Protein AF-A0A7X2D130-F1 (afdb_monomer)

pLDDT: mean 85.09, std 8.5, range [40.31, 93.62]

Organism: NCBI:txid1494462

Structure (mmCIF, N/CA/C/O backbone):
data_AF-A0A7X2D130-F1
#
_entry.id   AF-A0A7X2D130-F1
#
loop_
_atom_site.group_PDB
_atom_site.id
_atom_site.type_symbol
_atom_site.label_atom_id
_atom_site.label_alt_id
_atom_site.label_comp_id
_atom_site.label_asym_id
_atom_site.label_entity_id
_atom_site.label_seq_id
_atom_site.pdbx_PDB_ins_code
_atom_site.Cartn_x
_atom_site.Cartn_y
_atom_site.Cartn_z
_atom_site.occupancy
_atom_site.B_iso_or_equiv
_atom_site.auth_seq_id
_atom_site.auth_comp_id
_atom_site.auth_asym_id
_atom_site.auth_atom_id
_atom_site.pdbx_PDB_model_num
ATOM 1 N N . MET A 1 1 ? 18.704 -12.376 -16.098 1.00 80.25 1 MET A N 1
ATOM 2 C CA . MET A 1 1 ? 17.457 -11.848 -16.694 1.00 80.25 1 MET A CA 1
ATOM 3 C C . MET A 1 1 ? 17.323 -10.384 -16.306 1.00 80.25 1 MET A C 1
ATOM 5 O O . MET A 1 1 ? 17.642 -10.053 -15.165 1.00 80.25 1 MET A O 1
ATOM 9 N N . TRP A 1 2 ? 16.942 -9.524 -17.246 1.00 84.69 2 TRP A N 1
ATOM 10 C CA . TRP A 1 2 ? 16.788 -8.082 -17.048 1.00 84.69 2 TRP A CA 1
ATOM 11 C C . TRP A 1 2 ? 15.376 -7.661 -17.456 1.00 84.69 2 TRP A C 1
ATOM 13 O O . TRP A 1 2 ? 14.782 -8.297 -18.316 1.00 84.69 2 TRP A O 1
ATOM 23 N N . TYR A 1 3 ? 14.856 -6.616 -16.818 1.00 90.56 3 TYR A N 1
ATOM 24 C CA . TYR A 1 3 ? 13.513 -6.084 -17.031 1.00 90.56 3 TYR A CA 1
ATOM 25 C C . TYR A 1 3 ? 13.623 -4.582 -17.252 1.00 90.56 3 TYR A C 1
ATOM 27 O O . TYR A 1 3 ? 14.152 -3.881 -16.391 1.00 90.56 3 TYR A O 1
ATOM 35 N N . HIS A 1 4 ? 13.151 -4.077 -18.384 1.00 92.31 4 HIS A N 1
ATOM 36 C CA . HIS A 1 4 ? 13.215 -2.650 -18.678 1.00 92.31 4 HIS A CA 1
ATOM 37 C C . HIS A 1 4 ? 11.891 -1.973 -18.325 1.00 92.31 4 HIS A C 1
ATOM 39 O O . HIS A 1 4 ? 10.839 -2.321 -18.865 1.00 92.31 4 HIS A O 1
ATOM 45 N N . PHE A 1 5 ? 11.947 -1.033 -17.381 1.00 91.75 5 PHE A N 1
ATOM 46 C CA . PHE A 1 5 ? 10.790 -0.256 -16.955 1.00 91.75 5 PHE A CA 1
ATOM 47 C C . PHE A 1 5 ? 10.897 1.169 -17.473 1.00 91.75 5 PHE A C 1
ATOM 49 O O . PHE A 1 5 ? 11.844 1.876 -17.128 1.00 91.75 5 PHE A O 1
ATOM 56 N N . LYS A 1 6 ? 9.884 1.586 -18.234 1.00 93.06 6 LYS A N 1
ATOM 57 C CA . LYS A 1 6 ? 9.751 2.928 -18.783 1.00 93.06 6 LYS A CA 1
ATOM 58 C C . LYS A 1 6 ? 8.358 3.506 -18.531 1.00 93.06 6 LYS A C 1
ATOM 60 O O . LYS A 1 6 ? 7.350 2.912 -18.910 1.00 93.06 6 LYS A O 1
ATOM 65 N N . GLY A 1 7 ? 8.287 4.674 -17.901 1.00 90.31 7 GLY A N 1
ATOM 66 C CA . GLY A 1 7 ? 7.050 5.434 -17.700 1.00 90.31 7 GLY A CA 1
ATOM 67 C C . GLY A 1 7 ? 7.037 6.259 -16.415 1.00 90.31 7 GLY A C 1
ATOM 68 O O . GLY A 1 7 ? 8.034 6.348 -15.707 1.00 90.31 7 GLY A O 1
ATOM 69 N N . THR A 1 8 ? 5.887 6.850 -16.090 1.00 89.62 8 THR A N 1
ATOM 70 C CA . THR A 1 8 ? 5.768 7.829 -14.995 1.00 89.62 8 THR A CA 1
ATOM 71 C C . THR A 1 8 ? 4.964 7.295 -13.810 1.00 89.62 8 THR A C 1
ATOM 73 O O . THR A 1 8 ? 3.824 6.840 -13.957 1.00 89.62 8 THR A O 1
ATOM 76 N N . ILE A 1 9 ? 5.560 7.319 -12.617 1.00 87.50 9 ILE A N 1
ATOM 77 C CA . ILE A 1 9 ? 4.853 7.036 -11.365 1.00 87.50 9 ILE A CA 1
ATOM 78 C C . ILE A 1 9 ? 4.107 8.297 -10.937 1.00 87.50 9 ILE A C 1
ATOM 80 O O . ILE A 1 9 ? 4.702 9.366 -10.787 1.00 87.50 9 ILE A O 1
ATOM 84 N N . GLU A 1 10 ? 2.806 8.160 -10.714 1.00 88.50 10 GLU A N 1
ATOM 85 C CA . GLU A 1 10 ? 1.903 9.247 -10.367 1.00 88.50 10 GLU A CA 1
ATOM 86 C C . GLU A 1 10 ? 1.490 9.169 -8.893 1.00 88.50 10 GLU A C 1
ATOM 88 O O . GLU A 1 10 ? 1.593 8.130 -8.232 1.00 88.50 10 GLU A O 1
ATOM 93 N N . ALA A 1 11 ? 0.929 10.267 -8.378 1.00 85.25 11 ALA A N 1
ATOM 94 C CA . ALA A 1 11 ? 0.408 10.322 -7.012 1.00 85.25 11 ALA A CA 1
ATOM 95 C C . ALA A 1 11 ? -0.648 9.231 -6.757 1.00 85.25 11 ALA A C 1
ATOM 97 O O . ALA A 1 11 ? -0.710 8.659 -5.669 1.00 85.25 11 ALA A O 1
ATOM 98 N N . LYS A 1 12 ? -1.437 8.901 -7.787 1.00 85.44 12 LYS A N 1
ATOM 99 C CA . LYS A 1 12 ? -2.506 7.900 -7.736 1.00 85.44 12 LYS A CA 1
ATOM 100 C C . LYS A 1 12 ? -1.998 6.506 -7.356 1.00 85.44 12 LYS A C 1
ATOM 102 O O . LYS A 1 12 ? -2.696 5.766 -6.667 1.00 85.44 12 LYS A O 1
ATOM 107 N N . ASP A 1 13 ? -0.777 6.145 -7.744 1.00 84.19 13 ASP A N 1
ATOM 108 C CA . ASP A 1 13 ? -0.213 4.822 -7.444 1.00 84.19 13 ASP A CA 1
ATOM 109 C C . ASP A 1 13 ? 0.138 4.664 -5.966 1.00 84.19 13 ASP A C 1
ATOM 111 O O . ASP A 1 13 ? -0.059 3.597 -5.373 1.00 84.19 13 ASP A O 1
ATOM 115 N N . TYR A 1 14 ? 0.619 5.754 -5.365 1.00 82.44 14 TYR A N 1
ATOM 116 C CA . TYR A 1 14 ? 0.845 5.864 -3.929 1.00 82.44 14 TYR A CA 1
ATOM 117 C C . TYR A 1 14 ? -0.474 5.984 -3.166 1.00 82.44 14 TYR A C 1
ATOM 119 O O . TYR A 1 14 ? -0.612 5.401 -2.090 1.00 82.44 14 TYR A O 1
ATOM 127 N N . GLU A 1 15 ? -1.470 6.665 -3.733 1.00 86.25 15 GLU A N 1
ATOM 128 C CA . GLU A 1 15 ? -2.796 6.815 -3.138 1.00 86.25 15 GLU A CA 1
ATOM 129 C C . GLU A 1 15 ? -3.467 5.462 -2.888 1.00 86.25 15 GLU A C 1
ATOM 131 O O . GLU A 1 15 ? -3.989 5.226 -1.801 1.00 86.25 15 GLU A O 1
ATOM 136 N N . VAL A 1 16 ? -3.395 4.525 -3.840 1.00 85.25 16 VAL A N 1
ATOM 137 C CA . VAL A 1 16 ? -3.952 3.169 -3.675 1.00 85.25 16 VAL A CA 1
ATOM 138 C C . VAL A 1 16 ? -3.333 2.456 -2.465 1.00 85.25 16 VAL A C 1
ATOM 140 O O . VAL A 1 16 ? -4.039 1.806 -1.686 1.00 85.25 16 VAL A O 1
ATOM 143 N N . LEU A 1 17 ? -2.019 2.597 -2.273 1.00 83.44 17 LEU A N 1
ATOM 144 C CA . LEU A 1 17 ? -1.312 2.004 -1.139 1.00 83.44 17 LEU A CA 1
ATOM 145 C C . LEU A 1 17 ? -1.680 2.684 0.190 1.00 83.44 17 LEU A C 1
ATOM 147 O O . LEU A 1 17 ? -1.947 2.005 1.190 1.00 83.44 17 LEU A O 1
ATOM 151 N N . LEU A 1 18 ? -1.709 4.017 0.203 1.00 85.62 18 LEU A N 1
ATOM 152 C CA . LEU A 1 18 ? -2.053 4.815 1.380 1.00 85.62 18 LEU A CA 1
ATOM 153 C C . LEU A 1 18 ? -3.502 4.562 1.804 1.00 85.62 18 LEU A C 1
ATOM 155 O O . LEU A 1 18 ? -3.744 4.268 2.973 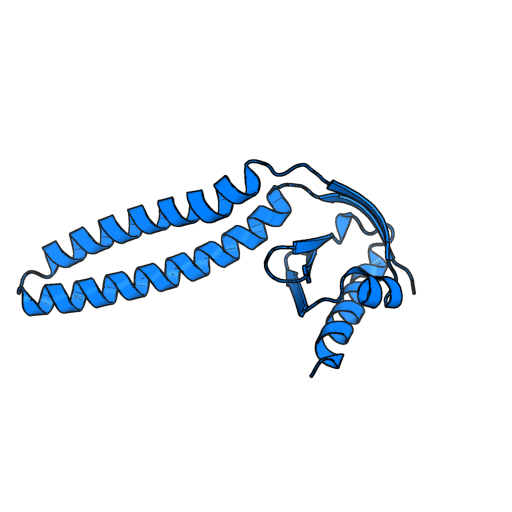1.00 85.62 18 LEU A O 1
ATOM 159 N N . ASN A 1 19 ? -4.442 4.540 0.857 1.00 86.62 19 ASN A N 1
ATOM 160 C CA . ASN A 1 19 ? -5.855 4.250 1.097 1.00 86.62 19 ASN A CA 1
ATOM 161 C C . ASN A 1 19 ? -6.061 2.872 1.731 1.00 86.62 19 ASN A C 1
ATOM 163 O O . ASN A 1 19 ? -6.871 2.727 2.645 1.00 86.62 19 ASN A O 1
ATOM 167 N N . ARG A 1 20 ? -5.303 1.852 1.311 1.00 84.88 20 ARG A N 1
ATOM 168 C CA . ARG A 1 20 ? -5.370 0.529 1.949 1.00 84.88 20 ARG A CA 1
ATOM 169 C C . ARG A 1 20 ? -4.944 0.588 3.416 1.00 84.88 20 ARG A C 1
ATOM 171 O O . ARG A 1 20 ? -5.611 0.009 4.268 1.00 84.88 20 ARG A O 1
ATOM 178 N N . THR A 1 21 ? -3.853 1.290 3.706 1.00 84.00 21 THR A N 1
ATOM 179 C CA . THR A 1 21 ? -3.330 1.441 5.074 1.00 84.00 21 THR A CA 1
ATOM 180 C C . THR A 1 21 ? -4.301 2.233 5.949 1.00 84.00 21 THR A C 1
ATOM 182 O O . THR A 1 21 ? -4.615 1.823 7.066 1.00 84.00 21 THR A O 1
ATOM 185 N N . VAL A 1 22 ? -4.841 3.326 5.411 1.00 87.19 22 VAL A N 1
ATOM 186 C CA . VAL A 1 22 ? -5.821 4.179 6.087 1.00 87.19 22 VAL A CA 1
ATOM 187 C C . VAL A 1 22 ? -7.107 3.421 6.386 1.00 87.19 22 VAL A C 1
ATOM 189 O O . VAL A 1 22 ? -7.586 3.515 7.509 1.00 87.19 22 VAL A O 1
ATOM 192 N N . ARG A 1 23 ? -7.621 2.594 5.468 1.00 88.19 23 ARG A N 1
ATOM 193 C CA . ARG A 1 23 ? -8.814 1.766 5.728 1.00 88.19 23 ARG A CA 1
ATOM 194 C C . ARG A 1 23 ? -8.619 0.788 6.884 1.00 88.19 23 ARG A C 1
ATOM 196 O O . ARG A 1 23 ? -9.522 0.619 7.697 1.00 88.19 23 ARG A O 1
ATOM 203 N N . VAL A 1 24 ? -7.443 0.163 6.985 1.00 87.94 24 VAL A N 1
ATOM 204 C CA . VAL A 1 24 ? -7.125 -0.731 8.113 1.00 87.94 24 VAL A CA 1
ATOM 205 C C . VAL A 1 24 ? -7.105 0.049 9.431 1.00 87.94 24 VAL A C 1
ATOM 207 O O . VAL A 1 24 ? -7.694 -0.396 10.415 1.00 87.94 24 VAL A O 1
ATOM 210 N N . LEU A 1 25 ? -6.490 1.237 9.445 1.00 87.88 25 LEU A N 1
ATOM 211 C CA . LEU A 1 25 ? -6.469 2.113 10.621 1.00 87.88 25 LEU A CA 1
ATOM 212 C C . LEU A 1 25 ? -7.870 2.607 11.004 1.00 87.88 25 LEU A C 1
ATOM 214 O O . LEU A 1 25 ? -8.230 2.555 12.176 1.00 87.88 25 LEU A O 1
ATOM 218 N N . GLN A 1 26 ? -8.670 3.038 10.027 1.00 89.62 26 GLN A N 1
ATOM 219 C CA . GLN A 1 26 ? -10.056 3.470 10.220 1.00 89.62 26 GLN A CA 1
ATOM 220 C C . GLN A 1 26 ? -10.898 2.351 10.837 1.00 89.62 26 GLN A C 1
ATOM 222 O O . GLN A 1 26 ? -11.615 2.599 11.803 1.00 89.62 26 GLN A O 1
ATOM 227 N N . GLY A 1 27 ? -10.762 1.115 10.342 1.00 89.75 27 GLY A N 1
ATOM 228 C CA . GLY A 1 27 ? -11.433 -0.050 10.917 1.00 89.75 27 GLY A CA 1
ATOM 229 C C . GLY A 1 27 ? -11.037 -0.293 12.375 1.00 89.75 27 GLY A C 1
ATOM 230 O O . GLY A 1 27 ? -11.907 -0.458 13.227 1.00 89.75 27 GLY A O 1
ATOM 231 N N . GLY A 1 28 ? -9.738 -0.243 12.688 1.00 90.31 28 GLY A N 1
ATOM 232 C CA . GLY A 1 28 ? -9.247 -0.400 14.061 1.00 90.31 28 GLY A CA 1
ATOM 233 C C . GLY A 1 28 ? -9.770 0.680 15.014 1.00 90.31 28 GLY A C 1
ATOM 234 O O . GLY A 1 28 ? -10.266 0.365 16.094 1.00 90.31 28 GLY A O 1
ATOM 235 N N . VAL A 1 29 ? -9.722 1.949 14.597 1.00 90.31 29 VAL A N 1
ATOM 236 C CA . VAL A 1 29 ? -10.243 3.077 15.387 1.00 90.31 29 VAL A CA 1
ATOM 237 C C . VAL A 1 29 ? -11.754 2.962 15.589 1.00 90.31 29 VAL A C 1
ATOM 239 O O . VAL A 1 29 ? -12.231 3.177 16.702 1.00 90.31 29 VAL A O 1
ATOM 242 N N . ALA A 1 30 ? -12.505 2.577 14.555 1.00 91.06 30 ALA A N 1
ATOM 243 C CA . ALA A 1 30 ? -13.950 2.401 14.653 1.00 91.06 30 ALA A CA 1
ATOM 244 C C . ALA A 1 30 ? -14.333 1.308 15.660 1.00 91.06 30 ALA A C 1
ATOM 246 O O . ALA A 1 30 ? -15.216 1.526 16.489 1.00 91.06 30 ALA A O 1
ATOM 247 N N . ILE A 1 31 ? -13.634 0.168 15.646 1.00 93.38 31 ILE A N 1
ATOM 248 C CA . ILE A 1 31 ? -13.855 -0.920 16.610 1.00 93.38 31 ILE A CA 1
ATOM 249 C C . ILE A 1 31 ? -13.587 -0.440 18.040 1.00 93.38 31 ILE A C 1
ATOM 251 O O . ILE A 1 31 ? -14.414 -0.659 18.923 1.00 93.38 31 ILE A O 1
ATOM 255 N N . ILE A 1 32 ? -12.467 0.253 18.269 1.00 92.81 32 ILE A N 1
ATOM 256 C CA . ILE A 1 32 ? -12.113 0.777 19.596 1.00 92.81 32 ILE A CA 1
ATOM 257 C C . ILE A 1 32 ? -13.191 1.745 20.096 1.00 92.81 32 ILE A C 1
ATOM 259 O O . ILE A 1 32 ? -13.677 1.598 21.217 1.00 92.81 32 ILE A O 1
ATOM 263 N N . LEU A 1 33 ? -13.606 2.704 19.264 1.00 91.06 33 LEU A N 1
ATOM 264 C CA . LEU A 1 33 ? -14.627 3.688 19.632 1.00 91.06 33 LEU A CA 1
ATOM 265 C C . LEU A 1 33 ? -15.985 3.040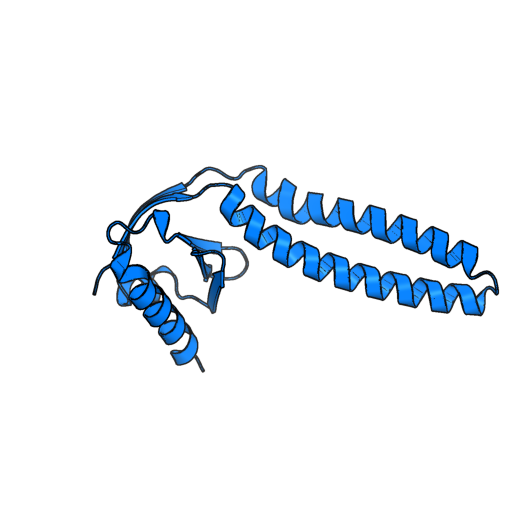 19.918 1.00 91.06 33 LEU A C 1
ATOM 267 O O . LEU A 1 33 ? -16.654 3.450 20.864 1.00 91.06 33 LEU A O 1
ATOM 271 N N . LEU A 1 34 ? -16.374 2.006 19.167 1.00 91.06 34 LEU A N 1
ATOM 272 C CA . LEU A 1 34 ? -17.600 1.249 19.432 1.00 91.06 34 LEU A CA 1
ATOM 273 C C . LEU A 1 34 ? -17.545 0.505 20.769 1.00 91.06 34 LEU A C 1
ATOM 275 O O . LEU A 1 34 ? -18.518 0.541 21.519 1.00 91.06 34 LEU A O 1
ATOM 279 N N . ILE A 1 35 ? -16.414 -0.120 21.106 1.00 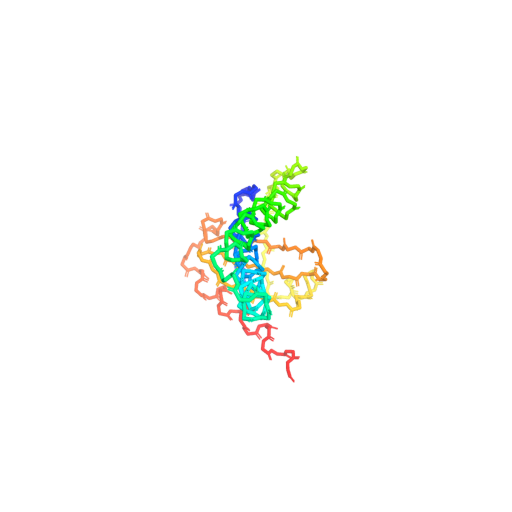93.38 35 ILE A N 1
ATOM 280 C CA . ILE A 1 35 ? -16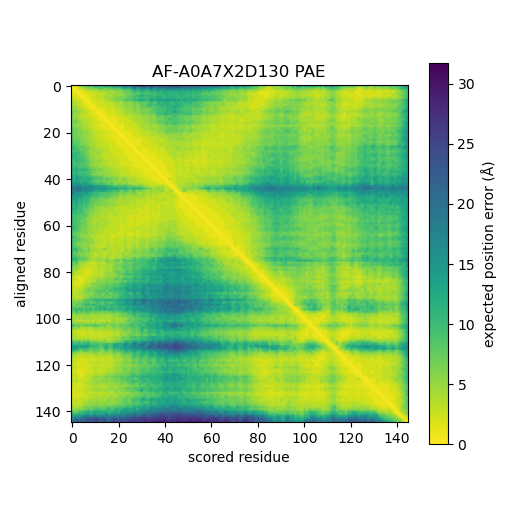.234 -0.783 22.407 1.00 93.38 35 ILE A CA 1
ATOM 281 C C . ILE A 1 35 ? -16.393 0.235 23.544 1.00 93.38 35 ILE A C 1
ATOM 283 O O . ILE A 1 35 ? -17.159 0.000 24.480 1.00 93.38 35 ILE A O 1
ATOM 287 N N . PHE A 1 36 ? -15.743 1.398 23.437 1.00 90.75 36 PHE A N 1
ATOM 288 C CA . PHE A 1 36 ? -15.903 2.481 24.413 1.00 90.75 36 PHE A CA 1
ATOM 289 C C . PHE A 1 36 ? -17.347 2.986 24.502 1.00 90.75 36 PHE A C 1
ATOM 291 O O . PHE A 1 36 ? -17.826 3.263 25.602 1.00 90.75 36 PHE A O 1
ATOM 298 N N . ALA A 1 37 ? -18.053 3.081 23.373 1.00 90.69 37 ALA A N 1
ATOM 299 C CA . ALA A 1 37 ? -19.451 3.498 23.328 1.00 90.69 37 ALA A CA 1
ATOM 300 C C . ALA A 1 37 ? -20.360 2.539 24.101 1.00 90.69 37 ALA A C 1
ATOM 302 O O . ALA A 1 37 ? -21.207 2.983 24.873 1.00 90.69 37 ALA A O 1
ATOM 303 N N . VAL A 1 38 ? -20.162 1.229 23.921 1.00 90.69 38 VAL A N 1
ATOM 304 C CA . VAL A 1 38 ? -20.937 0.194 24.615 1.00 90.69 38 VAL A CA 1
ATOM 305 C C . VAL A 1 38 ? -20.643 0.218 26.112 1.00 90.69 38 VAL A C 1
ATOM 307 O O . VAL A 1 38 ? -21.581 0.247 26.905 1.00 90.69 38 VAL A O 1
ATOM 310 N N . ILE A 1 39 ? -19.367 0.278 26.512 1.00 91.38 39 ILE A N 1
ATOM 311 C CA . ILE A 1 39 ? -18.974 0.338 27.930 1.00 91.38 39 ILE A CA 1
ATOM 312 C C . ILE A 1 39 ? -19.596 1.566 28.607 1.00 91.38 39 ILE A C 1
ATOM 314 O O . ILE A 1 39 ? -20.282 1.430 29.621 1.00 91.38 39 ILE A O 1
ATOM 318 N N . ASN A 1 40 ? -19.428 2.756 28.020 1.00 89.94 40 ASN A N 1
ATOM 319 C CA . ASN A 1 40 ? -20.007 3.985 28.566 1.00 89.94 40 ASN A CA 1
ATOM 320 C C . ASN A 1 40 ? -21.538 3.952 28.576 1.00 89.94 40 ASN A C 1
ATOM 322 O O . ASN A 1 40 ? -22.151 4.359 29.562 1.00 89.94 40 ASN A O 1
ATOM 326 N N . GLY A 1 41 ? -22.158 3.428 27.518 1.00 88.12 41 GLY A N 1
ATOM 327 C CA . GLY A 1 41 ? -23.610 3.327 27.404 1.00 88.12 41 GLY A CA 1
ATOM 328 C C . GLY A 1 41 ? -24.230 2.423 28.469 1.00 88.12 41 GLY A C 1
ATOM 329 O O . GLY A 1 41 ? -25.275 2.763 29.025 1.00 88.12 41 GLY A O 1
ATOM 330 N N . VAL A 1 42 ? -23.563 1.312 28.799 1.00 89.38 42 VAL A N 1
ATOM 331 C CA . VAL A 1 42 ? -23.968 0.405 29.883 1.00 89.38 42 VAL A CA 1
ATOM 332 C C . VAL A 1 42 ? -23.788 1.074 31.249 1.00 89.38 42 VAL A C 1
ATOM 334 O O . VAL A 1 42 ? -24.707 1.037 32.065 1.00 89.38 42 VAL A O 1
ATOM 337 N N . MET A 1 43 ? -22.652 1.737 31.492 1.00 89.69 43 MET A N 1
ATOM 338 C CA . MET A 1 43 ? -22.379 2.405 32.773 1.00 89.69 43 MET A CA 1
ATOM 339 C C . MET A 1 43 ? -23.327 3.581 33.047 1.00 89.69 43 MET A C 1
ATOM 341 O O . MET A 1 43 ? -23.793 3.747 34.172 1.00 89.69 43 MET A O 1
ATOM 345 N N . GLN A 1 44 ? -23.640 4.382 32.027 1.00 86.25 44 GLN A N 1
ATOM 346 C CA . GLN A 1 44 ? -24.498 5.566 32.156 1.00 86.25 44 GLN A CA 1
ATOM 347 C C . GLN A 1 44 ? -25.992 5.266 31.954 1.00 86.25 44 GLN A C 1
ATOM 349 O O . GLN A 1 44 ? -26.813 6.177 32.048 1.00 86.25 44 GLN A O 1
ATOM 354 N N . LYS A 1 45 ? -26.360 4.008 31.657 1.00 85.94 45 LYS A N 1
ATOM 355 C CA . LYS A 1 45 ? -27.725 3.574 31.290 1.00 85.94 45 LYS A CA 1
ATOM 356 C C . LYS A 1 45 ? -28.348 4.372 30.134 1.00 85.94 45 LYS A C 1
ATOM 358 O O . LYS A 1 45 ? -29.567 4.399 29.988 1.00 85.94 45 LYS A O 1
ATOM 363 N N . ASN A 1 46 ? -27.528 5.012 29.302 1.00 86.75 46 ASN A N 1
ATOM 364 C CA . ASN A 1 46 ? -27.985 5.846 28.194 1.00 86.75 46 ASN A CA 1
ATOM 365 C C . ASN A 1 46 ? -27.213 5.525 26.911 1.00 86.75 46 ASN A C 1
ATOM 367 O O . ASN A 1 46 ? -26.423 6.314 26.390 1.00 86.75 46 ASN A O 1
ATOM 371 N N . ILE A 1 47 ? -27.448 4.311 26.413 1.00 88.69 47 ILE A N 1
ATOM 372 C CA . ILE A 1 47 ? -26.707 3.741 25.289 1.00 88.69 47 ILE A CA 1
ATOM 373 C C . ILE A 1 47 ? -26.880 4.535 23.990 1.00 88.69 47 ILE A C 1
ATOM 375 O O . ILE A 1 47 ? -25.939 4.635 23.210 1.00 88.69 47 ILE A O 1
ATOM 379 N N . LEU A 1 48 ? -28.048 5.152 23.781 1.00 89.06 48 LEU A N 1
ATOM 380 C CA . LEU A 1 48 ? -28.342 5.934 22.579 1.00 89.06 48 LEU A CA 1
ATOM 381 C C . LEU A 1 48 ? -27.436 7.164 22.469 1.00 89.06 48 LEU A C 1
ATOM 383 O O . LEU A 1 48 ? -26.887 7.425 21.400 1.00 89.06 48 LEU A O 1
ATOM 387 N N . VAL A 1 49 ? -27.227 7.885 23.575 1.00 88.50 49 VAL A N 1
ATOM 388 C CA . VAL A 1 49 ? -26.355 9.068 23.598 1.00 88.50 49 VAL A CA 1
ATOM 389 C C . VAL A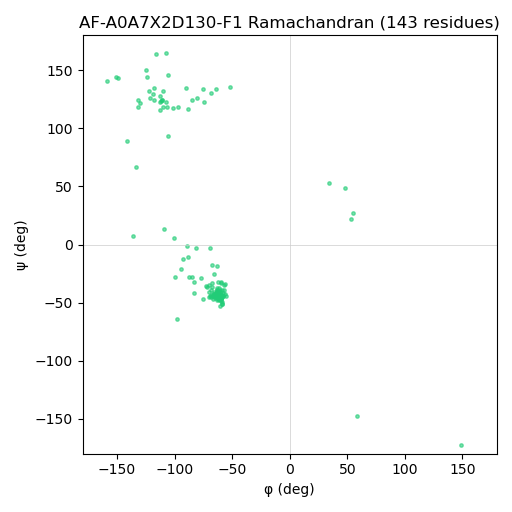 1 49 ? -24.892 8.666 23.408 1.00 88.50 49 VAL A C 1
ATOM 391 O O . VAL A 1 49 ? -24.190 9.278 22.604 1.00 88.50 49 VAL A O 1
ATOM 394 N N . SER A 1 50 ? -24.433 7.602 24.075 1.00 87.69 50 SER A N 1
ATOM 395 C CA . SER A 1 50 ? -23.059 7.107 23.906 1.00 87.69 50 SER A CA 1
ATOM 396 C C . SER A 1 50 ? -22.782 6.628 22.477 1.00 87.69 50 SER A C 1
ATOM 398 O O . SER A 1 50 ? -21.715 6.913 21.933 1.00 87.69 50 SER A O 1
ATOM 400 N N . LEU A 1 51 ? -23.750 5.960 21.840 1.00 89.06 51 LEU A N 1
ATOM 401 C CA . LEU A 1 51 ? -23.655 5.553 20.437 1.00 89.06 51 LEU A CA 1
ATOM 402 C C . LEU A 1 51 ? -23.637 6.758 19.493 1.00 89.06 51 LEU A C 1
ATOM 404 O O . LEU A 1 51 ? -22.803 6.798 18.592 1.00 89.06 51 LEU A O 1
ATOM 408 N N . ALA A 1 52 ? -24.497 7.758 19.710 1.00 90.31 52 ALA A N 1
ATOM 409 C CA . ALA A 1 52 ? -24.526 8.965 18.885 1.00 90.31 52 ALA A CA 1
ATOM 410 C C . ALA A 1 52 ? -23.179 9.709 18.914 1.00 90.31 52 ALA A C 1
ATOM 412 O O . ALA A 1 52 ? -22.644 10.063 17.863 1.00 90.31 52 ALA A O 1
ATOM 413 N N . ILE A 1 53 ? -22.586 9.874 20.102 1.00 91.12 53 ILE A N 1
ATOM 414 C CA . ILE A 1 53 ? -21.260 10.489 20.260 1.00 91.12 53 ILE A CA 1
ATOM 415 C C . ILE A 1 53 ? -20.192 9.659 19.541 1.00 91.12 53 ILE A C 1
ATOM 417 O O . ILE A 1 53 ? -19.377 10.208 18.801 1.00 91.12 53 ILE A O 1
ATOM 421 N N . ALA A 1 54 ? -20.211 8.335 19.707 1.00 90.44 54 ALA A N 1
ATOM 422 C CA . ALA A 1 54 ? -19.240 7.459 19.064 1.00 90.44 54 ALA A CA 1
ATOM 423 C C . ALA A 1 54 ? -19.320 7.517 17.535 1.00 90.44 54 ALA A C 1
ATOM 425 O O . ALA A 1 54 ? -18.280 7.582 16.884 1.00 90.44 54 ALA A O 1
ATOM 426 N N . VAL A 1 55 ? -20.524 7.569 16.957 1.00 91.81 55 VAL A N 1
ATOM 427 C CA . VAL A 1 55 ? -20.709 7.743 15.508 1.00 91.81 55 VAL A CA 1
ATOM 428 C C . VAL A 1 55 ? -20.079 9.054 15.036 1.00 91.81 55 VAL A C 1
ATOM 430 O O . VAL A 1 55 ? -19.314 9.043 14.072 1.00 91.81 55 VAL A O 1
ATOM 433 N N . VAL A 1 56 ? -20.319 10.166 15.737 1.00 93.62 56 VAL A N 1
ATOM 434 C CA . VAL A 1 56 ? -19.698 11.461 15.407 1.00 93.62 56 VAL A CA 1
ATOM 435 C C . VAL A 1 56 ? -18.170 11.372 15.482 1.00 93.62 56 VAL A C 1
ATOM 437 O O . VAL A 1 56 ? -17.481 11.797 14.553 1.00 93.62 56 VAL A O 1
ATOM 440 N N . CYS A 1 57 ? -17.625 10.764 16.538 1.00 93.31 57 CYS A N 1
ATOM 441 C CA . CYS A 1 57 ? -16.182 10.567 16.683 1.00 93.31 57 CYS A CA 1
ATOM 442 C C . CYS A 1 57 ? -15.592 9.696 15.568 1.00 93.31 57 CYS A C 1
ATOM 444 O O . CYS A 1 57 ? -14.515 10.011 15.065 1.00 93.31 57 CYS A O 1
ATOM 446 N N . ILE A 1 58 ? -16.286 8.631 15.155 1.00 91.81 58 ILE A N 1
ATOM 447 C CA . ILE A 1 58 ? -15.852 7.757 14.059 1.00 91.81 58 ILE A CA 1
ATOM 448 C C . ILE A 1 58 ? -15.789 8.545 12.754 1.00 91.81 58 ILE A C 1
ATOM 450 O O . ILE A 1 58 ? -14.772 8.489 12.067 1.00 91.81 58 ILE A O 1
ATOM 454 N N . VAL A 1 59 ? -16.831 9.314 12.432 1.00 92.06 59 VAL A N 1
ATOM 455 C CA . VAL A 1 59 ? -16.865 10.134 11.213 1.00 92.06 59 VAL A CA 1
ATOM 456 C C . VAL A 1 59 ? -15.697 11.124 11.201 1.00 92.06 59 VAL A C 1
ATOM 458 O O . VAL A 1 59 ? -14.936 11.165 10.234 1.00 92.06 59 VAL A O 1
ATOM 461 N N . LEU A 1 60 ? -15.488 11.863 12.295 1.00 93.25 60 LEU A N 1
ATOM 462 C CA . LEU A 1 60 ? -14.373 12.809 12.408 1.00 93.25 60 LEU A CA 1
ATOM 463 C C . LEU A 1 60 ? -13.008 12.118 12.295 1.00 93.25 60 LEU A C 1
ATOM 465 O O . LEU A 1 60 ? -12.121 12.616 11.600 1.00 93.25 60 LEU A O 1
ATOM 469 N N . ALA A 1 61 ? -12.839 10.959 12.934 1.00 90.06 61 ALA A N 1
ATOM 470 C CA . ALA A 1 61 ? -11.604 10.187 12.866 1.00 90.06 61 ALA A CA 1
ATOM 471 C C . ALA A 1 61 ? -11.321 9.685 11.442 1.00 90.06 61 ALA A C 1
ATOM 473 O O . ALA A 1 61 ? -10.184 9.769 10.982 1.00 90.06 61 ALA A O 1
ATOM 474 N N . VAL A 1 62 ? -12.342 9.212 10.724 1.00 89.44 62 VAL A N 1
ATOM 475 C CA . VAL A 1 62 ? -12.229 8.758 9.330 1.00 89.44 62 VAL A CA 1
ATOM 476 C C . VAL A 1 62 ? -11.727 9.887 8.433 1.00 89.44 62 VAL A C 1
ATOM 478 O O . VAL A 1 62 ? -10.712 9.703 7.754 1.00 89.44 62 VAL A O 1
ATOM 481 N N . PHE A 1 63 ? -12.365 11.061 8.499 1.00 89.06 63 PHE A N 1
ATOM 482 C CA . PHE A 1 63 ? -11.956 12.239 7.728 1.00 89.06 63 PHE A CA 1
ATOM 483 C C . PHE A 1 63 ? -10.546 12.714 8.091 1.00 89.06 63 PHE A C 1
ATOM 485 O O . PHE A 1 63 ? -9.738 13.002 7.205 1.00 89.06 63 PHE A O 1
ATOM 492 N N . TYR A 1 64 ? -10.224 12.767 9.386 1.00 90.00 64 TYR A N 1
ATOM 493 C CA . TYR A 1 64 ? -8.901 13.176 9.852 1.00 90.00 64 TYR A CA 1
ATOM 494 C C . TYR A 1 64 ? -7.799 12.234 9.354 1.00 90.00 64 TYR A C 1
ATOM 496 O O . TYR A 1 64 ? -6.755 12.700 8.895 1.00 90.00 64 TYR A O 1
ATOM 504 N N . LEU A 1 65 ? -8.022 10.916 9.416 1.00 89.25 65 LEU A N 1
ATOM 505 C CA . LEU A 1 65 ? -7.050 9.918 8.965 1.00 89.25 65 LEU A CA 1
ATOM 506 C C . LEU A 1 65 ? -6.806 10.006 7.456 1.00 89.25 65 LEU A C 1
ATOM 508 O O . LEU A 1 65 ? -5.652 9.986 7.031 1.00 89.25 65 LEU A O 1
ATOM 512 N N . GLU A 1 66 ? -7.858 10.151 6.652 1.00 88.12 66 GLU A N 1
ATOM 513 C CA . GLU A 1 66 ? -7.719 10.311 5.201 1.00 88.12 66 GLU A CA 1
ATOM 514 C C . GLU A 1 66 ? -6.945 11.589 4.854 1.00 88.12 66 GLU A C 1
ATOM 516 O O . GLU A 1 66 ? -5.977 11.561 4.088 1.00 88.12 66 GLU A O 1
ATOM 521 N N . TRP A 1 67 ? -7.301 12.711 5.482 1.00 88.25 67 TRP A N 1
ATOM 522 C CA . TRP A 1 67 ? -6.610 13.977 5.263 1.00 88.25 67 TRP A CA 1
ATOM 523 C C . TRP A 1 67 ? -5.131 13.911 5.677 1.00 88.25 67 TRP A C 1
ATOM 525 O O . TRP A 1 67 ? -4.250 14.314 4.913 1.00 88.25 67 TRP A O 1
ATOM 535 N N . LYS A 1 68 ? -4.837 13.350 6.855 1.00 86.06 68 LYS A N 1
ATOM 536 C CA . LYS A 1 68 ? -3.480 13.284 7.412 1.00 86.06 68 LYS A CA 1
ATOM 537 C C . LYS A 1 68 ? -2.563 12.324 6.661 1.00 86.06 68 LYS A C 1
ATOM 539 O O . LYS A 1 68 ? -1.393 12.640 6.479 1.00 86.06 68 LYS A O 1
ATOM 544 N N . PHE A 1 69 ? -3.055 11.156 6.261 1.00 83.88 69 PHE A N 1
ATOM 545 C CA . PHE A 1 69 ? -2.198 10.107 5.701 1.00 83.88 69 PHE A CA 1
ATOM 546 C C . PHE A 1 69 ? -2.219 10.043 4.177 1.00 83.88 69 PHE A C 1
ATOM 548 O O . PHE A 1 69 ? -1.220 9.636 3.594 1.00 83.88 69 PHE A O 1
ATOM 555 N N . VAL A 1 70 ? -3.310 10.456 3.528 1.00 83.81 70 VAL A N 1
ATOM 556 C CA . VAL A 1 70 ? -3.415 10.447 2.061 1.00 83.81 70 VAL A CA 1
ATOM 557 C C . VAL A 1 70 ? -3.103 11.834 1.522 1.00 83.81 70 VAL A C 1
ATOM 559 O O . VAL A 1 70 ? -2.079 12.037 0.872 1.00 83.81 70 VAL A O 1
ATOM 562 N N . ARG A 1 71 ? -3.931 12.830 1.858 1.00 83.25 71 ARG A N 1
ATOM 563 C CA . ARG A 1 71 ? -3.798 14.172 1.272 1.00 83.25 71 ARG A CA 1
ATOM 564 C C . ARG A 1 71 ? -2.503 14.861 1.680 1.00 83.25 71 ARG A C 1
ATOM 566 O O . ARG A 1 71 ? -1.845 15.444 0.827 1.00 83.25 71 ARG A O 1
ATOM 573 N N . SER A 1 72 ? -2.103 14.781 2.951 1.00 83.75 72 SER A N 1
ATOM 574 C CA . SER A 1 72 ? -0.851 15.407 3.395 1.00 83.75 72 SER A CA 1
ATOM 575 C C . SER A 1 72 ? 0.389 14.745 2.795 1.00 83.75 72 SER A C 1
ATOM 577 O O . SER A 1 72 ? 1.346 15.450 2.492 1.00 83.75 72 SER A O 1
ATOM 579 N N . ALA A 1 73 ? 0.385 13.419 2.622 1.00 81.25 73 ALA A N 1
ATOM 580 C CA . ALA A 1 73 ? 1.518 12.696 2.045 1.00 81.25 73 ALA A CA 1
ATOM 581 C C . ALA A 1 73 ? 1.676 12.990 0.546 1.00 81.25 73 ALA A C 1
ATOM 583 O O . ALA A 1 73 ? 2.793 13.091 0.049 1.00 81.25 73 ALA A O 1
ATOM 584 N N . LEU A 1 74 ? 0.557 13.170 -0.161 1.00 84.19 74 LEU A N 1
ATOM 585 C CA . LEU A 1 74 ? 0.549 13.442 -1.598 1.00 84.19 74 LEU A CA 1
ATOM 586 C C . LEU A 1 74 ? 0.643 14.934 -1.946 1.00 84.19 74 LEU A C 1
ATOM 588 O O . LEU A 1 74 ? 0.875 15.268 -3.103 1.00 84.19 74 LEU A O 1
ATOM 592 N N . LYS A 1 75 ? 0.509 15.844 -0.971 1.00 83.12 75 LYS A N 1
ATOM 593 C CA . LYS A 1 75 ? 0.498 17.300 -1.206 1.00 83.12 75 LYS A CA 1
ATOM 594 C C . LYS A 1 75 ? 1.757 17.815 -1.909 1.00 83.12 75 LYS A C 1
ATOM 596 O O . LYS A 1 75 ? 1.679 18.762 -2.681 1.00 83.12 75 LYS A O 1
ATOM 601 N N . THR A 1 76 ? 2.906 17.216 -1.617 1.00 78.00 76 THR A N 1
ATOM 602 C CA . THR A 1 76 ? 4.208 17.580 -2.196 1.00 78.00 76 THR A CA 1
ATOM 603 C C . THR A 1 76 ? 4.727 16.518 -3.158 1.00 78.00 76 THR A C 1
ATOM 605 O O . THR A 1 76 ? 5.912 16.515 -3.482 1.00 78.00 76 THR A O 1
ATOM 608 N N . PHE A 1 77 ? 3.874 15.577 -3.570 1.00 82.12 77 PHE A N 1
ATOM 609 C CA . PHE A 1 77 ? 4.288 14.518 -4.472 1.00 82.12 77 PHE A CA 1
ATOM 610 C C . PHE A 1 77 ? 4.593 15.098 -5.852 1.00 82.12 77 PHE A C 1
ATOM 612 O O . PHE A 1 77 ? 3.779 15.824 -6.424 1.00 82.12 77 PHE A O 1
ATOM 619 N N . GLN A 1 78 ? 5.755 14.742 -6.391 1.00 82.38 78 GLN A N 1
ATOM 620 C CA . GLN A 1 78 ? 6.122 15.043 -7.766 1.00 82.38 78 GLN A CA 1
ATOM 621 C C . GLN A 1 78 ? 6.144 13.739 -8.565 1.00 82.38 78 GLN A C 1
ATOM 623 O O . GLN A 1 78 ? 6.727 12.758 -8.090 1.00 82.38 78 GLN A O 1
ATOM 628 N N . PRO A 1 79 ? 5.514 13.701 -9.753 1.00 85.56 79 PRO A N 1
ATOM 629 C CA . PRO A 1 79 ? 5.621 12.557 -10.645 1.00 85.56 79 PRO A CA 1
ATOM 630 C C . PRO A 1 79 ? 7.083 12.190 -10.882 1.00 85.56 79 PRO A C 1
ATOM 632 O O . PRO A 1 79 ? 7.925 13.064 -11.080 1.00 85.56 79 PRO A O 1
ATOM 635 N N . THR A 1 80 ? 7.386 10.897 -10.825 1.00 83.75 80 THR A N 1
ATOM 636 C CA . THR A 1 80 ? 8.747 10.391 -11.024 1.00 83.75 80 THR A CA 1
ATOM 637 C C . THR A 1 80 ? 8.783 9.597 -12.314 1.00 83.75 80 THR A C 1
ATOM 639 O O . THR A 1 80 ? 8.113 8.569 -12.428 1.00 83.75 80 THR A O 1
ATOM 642 N N . GLU A 1 81 ? 9.547 10.078 -13.289 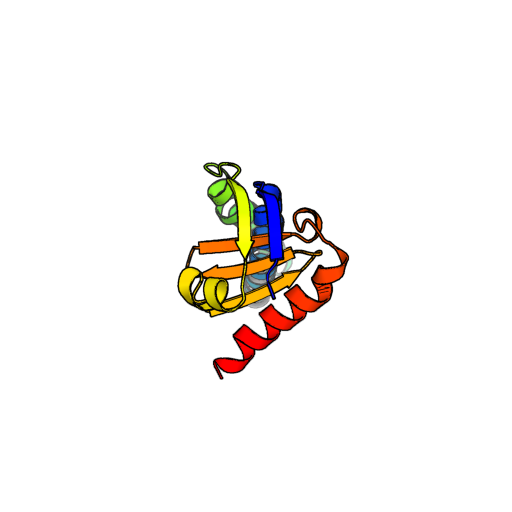1.00 86.94 81 GLU A N 1
ATOM 643 C CA . GLU A 1 81 ? 9.829 9.321 -14.504 1.00 86.94 81 GLU A CA 1
ATOM 644 C C . GLU A 1 81 ? 10.844 8.221 -14.204 1.00 86.94 81 GLU A C 1
ATOM 646 O O . GLU A 1 81 ? 11.847 8.428 -13.520 1.00 86.94 81 GLU A O 1
ATOM 651 N N . ILE A 1 82 ? 10.548 7.029 -14.700 1.00 87.25 82 ILE A N 1
ATOM 652 C CA . ILE A 1 82 ? 11.389 5.850 -14.601 1.00 87.25 82 ILE A CA 1
ATOM 653 C C . ILE A 1 82 ? 11.746 5.449 -16.025 1.00 87.25 82 ILE A C 1
ATOM 655 O O . ILE A 1 82 ? 10.858 5.226 -16.840 1.00 87.25 82 ILE A O 1
ATOM 659 N N . ASP A 1 83 ? 13.039 5.344 -16.301 1.00 89.75 83 ASP A N 1
ATOM 660 C CA . ASP A 1 83 ? 13.606 4.727 -17.500 1.00 89.75 83 ASP A CA 1
ATOM 661 C C . ASP A 1 83 ? 14.851 3.968 -17.022 1.00 89.75 83 ASP A C 1
ATOM 663 O O . ASP A 1 83 ? 15.918 4.552 -16.822 1.00 89.75 83 ASP A O 1
ATOM 667 N N . GLN A 1 84 ? 14.669 2.702 -16.626 1.00 87.75 84 GLN A N 1
ATOM 668 C CA . GLN A 1 84 ? 15.749 1.920 -16.021 1.00 87.75 84 GLN A CA 1
ATOM 669 C C . GLN A 1 84 ? 15.660 0.422 -16.307 1.00 87.75 84 GLN A C 1
ATOM 671 O O . GLN A 1 84 ? 14.590 -0.195 -16.284 1.00 87.75 84 GLN A O 1
ATOM 676 N N . TYR A 1 85 ? 16.836 -0.178 -16.481 1.00 87.88 85 TYR A N 1
ATOM 677 C CA . TYR A 1 85 ? 17.014 -1.622 -16.535 1.00 87.88 85 TYR A CA 1
ATOM 678 C C . TYR A 1 85 ? 17.149 -2.183 -15.125 1.00 87.88 85 TYR A C 1
ATOM 680 O O . TYR A 1 85 ? 18.021 -1.797 -14.347 1.00 87.88 85 TYR A O 1
ATOM 688 N N . VAL A 1 86 ? 16.285 -3.134 -14.809 1.00 86.62 86 VAL A N 1
ATOM 689 C CA . VAL A 1 86 ? 16.172 -3.749 -13.497 1.00 86.62 86 VAL A CA 1
ATOM 690 C C . VAL A 1 86 ? 16.616 -5.200 -13.590 1.00 86.62 86 VAL A C 1
ATOM 692 O O . VAL A 1 86 ? 16.053 -5.996 -14.339 1.00 86.62 86 VAL A O 1
ATOM 695 N N . THR A 1 87 ? 17.613 -5.571 -12.796 1.00 85.06 87 THR A N 1
ATOM 696 C CA . THR A 1 87 ? 18.043 -6.965 -12.626 1.00 85.06 87 THR A CA 1
ATOM 697 C C . THR A 1 87 ? 17.819 -7.416 -11.189 1.00 85.06 87 THR A C 1
ATOM 699 O O . THR A 1 87 ? 17.647 -6.604 -10.277 1.00 85.06 87 THR A O 1
ATOM 702 N N . GLN A 1 88 ? 17.843 -8.730 -10.963 1.00 82.56 88 GLN A N 1
ATOM 703 C CA . GLN A 1 88 ? 17.730 -9.292 -9.617 1.00 82.56 88 GLN A CA 1
ATOM 704 C C . GLN A 1 88 ? 18.803 -8.747 -8.664 1.00 82.56 88 GLN A C 1
ATOM 706 O O . GLN A 1 88 ? 18.520 -8.427 -7.509 1.00 82.56 88 GLN A O 1
ATOM 711 N N . GLU A 1 89 ? 20.033 -8.638 -9.152 1.00 79.94 89 GLU A N 1
ATOM 712 C CA . GLU A 1 89 ? 21.179 -8.154 -8.385 1.00 79.94 89 GLU A CA 1
ATOM 713 C C . GLU A 1 89 ? 21.053 -6.659 -8.092 1.00 79.94 89 GLU A C 1
ATOM 715 O O . GLU A 1 89 ? 21.214 -6.250 -6.941 1.00 79.94 89 GLU A O 1
ATOM 720 N N . ALA A 1 90 ? 20.655 -5.863 -9.092 1.00 79.00 90 ALA A N 1
ATOM 721 C CA . ALA A 1 90 ? 20.405 -4.436 -8.922 1.00 79.00 90 ALA A CA 1
ATOM 722 C C . ALA A 1 90 ? 19.303 -4.175 -7.883 1.00 79.00 90 ALA A C 1
ATOM 724 O O . ALA A 1 90 ? 19.488 -3.347 -6.995 1.00 79.00 90 ALA A O 1
ATOM 725 N N . LEU A 1 91 ? 18.200 -4.935 -7.907 1.00 79.25 91 LEU A N 1
ATOM 726 C CA . LEU A 1 91 ? 17.126 -4.815 -6.911 1.00 79.25 91 LEU A CA 1
ATOM 727 C C . LEU A 1 91 ? 17.597 -5.151 -5.492 1.00 79.25 91 LEU A C 1
ATOM 729 O O . LEU A 1 91 ? 17.217 -4.470 -4.536 1.00 79.25 91 LEU A O 1
ATOM 733 N N . LYS A 1 92 ? 18.429 -6.189 -5.338 1.00 77.06 92 LYS A N 1
ATOM 734 C CA . LYS A 1 92 ? 18.985 -6.580 -4.034 1.00 77.06 92 LYS A CA 1
ATOM 735 C C . LYS A 1 92 ? 19.939 -5.514 -3.484 1.00 77.06 92 LYS A C 1
ATOM 737 O O . LYS A 1 92 ? 19.853 -5.203 -2.297 1.00 77.06 92 LYS A O 1
ATOM 742 N N . LEU A 1 93 ? 20.801 -4.954 -4.333 1.00 73.00 93 LEU A N 1
ATOM 743 C CA . LEU A 1 93 ? 21.818 -3.966 -3.955 1.00 73.00 93 LEU A CA 1
ATOM 744 C C . LEU A 1 93 ? 21.231 -2.572 -3.711 1.00 73.00 93 LEU A C 1
ATOM 746 O O . LEU A 1 93 ? 21.537 -1.954 -2.693 1.00 73.00 93 LEU A O 1
ATOM 750 N N . GLN A 1 94 ? 20.378 -2.093 -4.617 1.00 71.38 94 GLN A N 1
ATOM 751 C CA . GLN A 1 94 ? 19.859 -0.725 -4.586 1.00 71.38 94 GLN A CA 1
ATOM 752 C C . GLN A 1 94 ? 18.664 -0.575 -3.646 1.00 71.38 94 GLN A C 1
ATOM 754 O O . GLN A 1 94 ? 18.587 0.406 -2.913 1.00 71.38 94 GLN A O 1
ATOM 759 N N . LEU A 1 95 ? 17.725 -1.533 -3.645 1.00 70.94 95 LEU A N 1
ATOM 760 C CA . LEU A 1 95 ? 16.491 -1.382 -2.869 1.00 70.94 95 LEU A CA 1
ATOM 761 C C . LEU A 1 95 ? 16.568 -2.020 -1.475 1.00 70.94 95 LEU A C 1
ATOM 763 O O . LEU A 1 95 ? 15.754 -1.677 -0.621 1.00 70.94 95 LEU A O 1
ATOM 767 N N . GLN A 1 96 ? 17.480 -2.977 -1.248 1.00 71.75 96 GLN A N 1
ATOM 768 C CA . GLN A 1 96 ? 17.583 -3.778 -0.014 1.00 71.75 96 GLN A CA 1
ATOM 769 C C . GLN A 1 96 ? 16.215 -4.075 0.640 1.00 71.75 96 GLN A C 1
ATOM 771 O O . GLN A 1 96 ? 16.001 -3.782 1.825 1.00 71.75 96 GLN A O 1
ATOM 776 N N . PRO A 1 97 ? 15.247 -4.634 -0.106 1.00 68.31 97 PRO A N 1
ATOM 777 C CA . PRO A 1 97 ? 13.853 -4.552 0.293 1.00 68.31 97 PRO A CA 1
ATOM 778 C C . PRO A 1 97 ? 13.610 -5.288 1.611 1.00 68.31 97 PRO A C 1
ATOM 780 O O . PRO A 1 97 ? 14.089 -6.410 1.821 1.00 68.31 97 PRO A O 1
ATOM 783 N N . LYS A 1 98 ? 12.884 -4.635 2.525 1.00 74.38 98 LYS A N 1
ATOM 784 C CA . LYS A 1 98 ? 12.425 -5.255 3.781 1.00 74.38 98 LYS A CA 1
ATOM 785 C C . LYS A 1 98 ? 11.141 -6.043 3.571 1.00 74.38 98 LYS A C 1
ATOM 787 O O . LYS A 1 98 ? 10.907 -7.040 4.244 1.00 74.38 98 LYS A O 1
ATOM 792 N N . LYS A 1 99 ? 10.304 -5.572 2.647 1.00 80.75 99 LYS A N 1
ATOM 793 C CA . LYS A 1 99 ? 9.027 -6.183 2.297 1.00 80.75 99 LYS A CA 1
ATOM 794 C C . LYS A 1 99 ? 8.706 -5.888 0.839 1.00 80.75 99 LYS A C 1
ATOM 796 O O . LYS A 1 99 ? 8.978 -4.788 0.359 1.00 80.75 99 LYS A O 1
ATOM 801 N N . VAL A 1 100 ? 8.086 -6.857 0.178 1.00 84.44 100 VAL A N 1
ATOM 802 C CA . VAL A 1 100 ? 7.508 -6.709 -1.158 1.00 84.44 100 VAL A CA 1
ATOM 803 C C . VAL A 1 100 ? 6.006 -6.946 -1.061 1.00 84.44 100 VAL A C 1
ATOM 805 O O . VAL A 1 100 ? 5.558 -7.877 -0.388 1.00 84.44 100 VAL A O 1
ATOM 808 N N . LEU A 1 101 ? 5.219 -6.085 -1.698 1.00 85.31 101 LEU A N 1
ATOM 809 C CA . LEU A 1 101 ? 3.774 -6.240 -1.842 1.00 85.31 101 LEU A CA 1
ATOM 810 C C . LEU A 1 101 ? 3.432 -6.235 -3.328 1.00 85.31 101 LEU A C 1
ATOM 812 O O . LEU A 1 101 ? 3.867 -5.351 -4.054 1.00 85.31 101 LEU A O 1
ATOM 816 N N . VAL A 1 102 ? 2.625 -7.197 -3.764 1.00 86.19 102 VAL A N 1
ATOM 817 C CA . VAL A 1 102 ? 2.117 -7.263 -5.138 1.00 86.19 102 VAL A CA 1
ATOM 818 C C . VAL A 1 102 ? 0.616 -7.002 -5.097 1.00 86.19 102 VAL A C 1
ATOM 820 O O . VAL A 1 102 ? -0.102 -7.668 -4.350 1.00 86.19 102 VAL A O 1
ATOM 823 N N . MET A 1 103 ? 0.143 -6.004 -5.840 1.00 85.06 103 MET A N 1
ATOM 824 C CA . MET A 1 103 ? -1.265 -5.592 -5.865 1.00 85.06 103 MET A CA 1
ATOM 825 C C . MET A 1 103 ? -1.562 -4.819 -7.152 1.00 85.06 103 MET A C 1
ATOM 827 O O . MET A 1 103 ? -0.742 -4.010 -7.562 1.00 85.06 103 MET A O 1
ATOM 831 N N . ASN A 1 104 ? -2.728 -5.035 -7.771 1.00 80.56 104 ASN A N 1
ATOM 832 C CA . ASN A 1 104 ? -3.206 -4.287 -8.948 1.00 80.56 104 ASN A CA 1
ATOM 833 C C . ASN A 1 104 ? -2.164 -4.151 -10.076 1.00 80.56 104 ASN A C 1
ATOM 835 O O . ASN A 1 104 ? -1.908 -3.052 -10.559 1.00 80.56 104 ASN A O 1
ATOM 839 N N . ALA A 1 105 ? -1.526 -5.262 -10.462 1.00 86.25 105 ALA A N 1
ATOM 840 C CA . ALA A 1 105 ? -0.455 -5.277 -11.466 1.00 86.25 105 ALA A CA 1
ATOM 841 C C . ALA A 1 105 ? 0.719 -4.318 -11.156 1.00 86.25 105 ALA A C 1
ATOM 843 O O . ALA A 1 105 ? 1.420 -3.863 -12.058 1.00 86.25 105 ALA A O 1
ATOM 844 N N . CYS A 1 106 ? 0.942 -4.035 -9.870 1.00 87.25 106 CYS A N 1
ATOM 845 C CA . CYS A 1 106 ? 2.055 -3.254 -9.354 1.00 87.25 106 CYS A CA 1
ATOM 846 C C . CYS A 1 106 ? 2.826 -4.065 -8.305 1.00 87.25 106 CYS A C 1
ATOM 848 O O . CYS A 1 106 ? 2.241 -4.812 -7.511 1.00 87.25 106 CYS A O 1
ATOM 850 N N . VAL A 1 107 ? 4.143 -3.891 -8.284 1.00 88.12 107 VAL A N 1
ATOM 851 C CA . VAL A 1 107 ? 5.040 -4.402 -7.248 1.00 88.12 107 VAL A CA 1
ATOM 852 C C . VAL A 1 107 ? 5.576 -3.218 -6.454 1.00 88.12 107 VAL A C 1
ATOM 854 O O . VAL A 1 107 ? 6.162 -2.296 -7.015 1.00 88.12 107 VAL A O 1
ATOM 857 N N . TYR A 1 108 ? 5.373 -3.256 -5.142 1.00 88.06 108 TYR A N 1
ATOM 858 C CA . TYR A 1 108 ? 5.791 -2.233 -4.192 1.00 88.06 108 TYR A CA 1
ATOM 859 C C . TYR A 1 108 ? 6.931 -2.783 -3.333 1.00 88.06 108 TYR A C 1
ATOM 861 O O . TYR A 1 108 ? 6.743 -3.752 -2.589 1.00 88.06 108 TYR A O 1
ATOM 869 N N . PHE A 1 109 ? 8.099 -2.153 -3.402 1.00 86.38 109 PHE A N 1
ATOM 870 C CA . PHE A 1 109 ? 9.259 -2.470 -2.575 1.00 86.38 109 PHE A CA 1
ATOM 871 C C . PHE A 1 109 ? 9.385 -1.462 -1.441 1.00 86.38 109 PHE A C 1
ATOM 873 O O . PHE A 1 109 ? 9.622 -0.281 -1.681 1.00 86.38 109 PHE A O 1
ATOM 880 N N . PHE A 1 110 ? 9.271 -1.933 -0.202 1.00 82.06 110 PHE A N 1
ATOM 881 C CA . PHE A 1 110 ? 9.430 -1.096 0.983 1.00 82.06 110 PHE A CA 1
ATOM 882 C C . PHE A 1 110 ? 10.899 -1.043 1.404 1.00 82.06 110 PHE A C 1
ATOM 884 O O . PHE A 1 110 ? 11.482 -2.059 1.813 1.00 82.06 110 PHE A O 1
ATOM 891 N N . GLN A 1 111 ? 11.467 0.157 1.341 1.00 74.00 111 GLN A N 1
ATOM 892 C CA . GLN A 1 111 ? 12.803 0.496 1.810 1.00 74.00 111 GLN A CA 1
ATOM 893 C C . GLN A 1 111 ? 12.675 1.318 3.100 1.00 74.00 111 GLN A C 1
ATOM 895 O O . GLN A 1 111 ? 12.078 2.395 3.137 1.00 74.00 111 GLN A O 1
ATOM 900 N N . GLY A 1 112 ? 13.202 0.807 4.213 1.00 68.31 112 GLY A N 1
ATOM 901 C CA . GLY A 1 112 ? 13.142 1.536 5.487 1.00 68.31 112 GLY A CA 1
ATOM 902 C C . GLY A 1 112 ? 11.713 1.875 5.952 1.00 68.31 112 GLY A C 1
ATOM 903 O O . GLY A 1 112 ? 10.795 1.078 5.771 1.00 68.31 112 GLY A O 1
ATOM 904 N N . LYS A 1 113 ? 11.547 3.020 6.634 1.00 61.47 113 LYS A N 1
ATOM 905 C CA . LYS A 1 113 ? 10.257 3.437 7.223 1.00 61.47 113 LYS A CA 1
ATOM 906 C C . LYS A 1 113 ? 9.360 4.220 6.251 1.00 61.47 113 LYS A C 1
ATOM 908 O O . LYS A 1 113 ? 8.148 4.116 6.385 1.00 61.47 113 LYS A O 1
ATOM 913 N N . ASN A 1 114 ? 9.931 4.937 5.273 1.00 64.38 114 ASN A N 1
ATOM 914 C CA . ASN A 1 114 ? 9.196 5.927 4.465 1.00 64.38 114 ASN A CA 1
ATOM 915 C C . ASN A 1 114 ? 9.486 5.882 2.950 1.00 64.38 114 ASN A C 1
ATOM 917 O O . ASN A 1 114 ? 9.037 6.772 2.235 1.00 64.38 114 ASN A O 1
ATOM 921 N N . GLN A 1 115 ? 10.236 4.904 2.439 1.00 71.69 115 GLN A N 1
ATOM 922 C CA . GLN A 1 115 ? 10.561 4.837 1.011 1.00 71.69 115 GLN A CA 1
ATOM 923 C C . GLN A 1 115 ? 9.883 3.623 0.377 1.00 71.69 115 GLN A C 1
ATOM 925 O O . GLN A 1 115 ? 9.983 2.499 0.874 1.00 71.69 115 GLN A O 1
ATOM 930 N N . VAL A 1 116 ? 9.160 3.860 -0.717 1.00 81.00 116 VAL A N 1
ATOM 931 C CA . VAL A 1 116 ? 8.500 2.808 -1.491 1.00 81.00 116 VAL A CA 1
ATOM 932 C C . VAL A 1 116 ? 8.828 3.007 -2.961 1.00 81.00 116 VAL A C 1
ATOM 934 O O . VAL A 1 116 ? 8.460 4.029 -3.541 1.00 81.00 116 VAL A O 1
ATOM 937 N N . ALA A 1 117 ? 9.496 2.018 -3.552 1.00 85.62 117 ALA A N 1
ATOM 938 C CA . ALA A 1 117 ? 9.679 1.942 -4.996 1.00 85.62 117 ALA A CA 1
ATOM 939 C C . ALA A 1 117 ? 8.516 1.155 -5.611 1.00 85.62 117 ALA A C 1
ATOM 941 O O . ALA A 1 117 ? 8.124 0.112 -5.080 1.00 85.62 117 ALA A O 1
ATOM 942 N N . ILE A 1 118 ? 7.958 1.661 -6.709 1.00 88.50 118 ILE A N 1
ATOM 943 C CA . ILE A 1 118 ? 6.789 1.090 -7.382 1.00 88.50 118 ILE A CA 1
ATOM 944 C C . ILE A 1 118 ? 7.186 0.698 -8.803 1.00 88.50 118 ILE A C 1
ATOM 946 O O . ILE A 1 118 ? 7.726 1.515 -9.540 1.00 88.50 118 ILE A O 1
ATOM 950 N N . PHE A 1 119 ? 6.871 -0.534 -9.194 1.00 90.38 119 PHE A N 1
ATOM 951 C CA . PHE A 1 119 ? 7.016 -1.027 -10.564 1.00 90.38 119 PHE A CA 1
ATOM 952 C C . PHE A 1 119 ? 5.662 -1.498 -11.078 1.00 90.38 119 PHE A C 1
ATOM 954 O O . PHE A 1 119 ? 5.015 -2.325 -10.432 1.00 90.38 119 PHE A O 1
ATOM 961 N N . LYS A 1 120 ? 5.221 -0.987 -12.229 1.00 92.31 120 LYS A N 1
ATOM 962 C CA . LYS A 1 120 ? 3.925 -1.335 -12.829 1.00 92.31 120 LYS A CA 1
ATOM 963 C C . LYS A 1 120 ? 4.107 -2.258 -14.020 1.00 92.31 120 LYS A C 1
ATOM 965 O O . LYS A 1 120 ? 5.021 -2.053 -14.815 1.00 92.31 120 LYS A O 1
ATOM 970 N N . LYS A 1 121 ? 3.166 -3.179 -14.227 1.00 92.31 121 LYS A N 1
ATOM 971 C CA . LYS A 1 121 ? 3.126 -4.012 -15.438 1.00 92.31 121 LYS A CA 1
ATOM 972 C C . LYS A 1 121 ? 3.067 -3.175 -16.712 1.00 92.31 121 LYS A C 1
ATOM 974 O O . LYS A 1 121 ? 3.737 -3.500 -17.677 1.00 92.31 121 LYS A O 1
ATOM 979 N N . SER A 1 122 ? 2.307 -2.082 -16.699 1.00 91.69 122 SER A N 1
ATOM 980 C CA . SER A 1 122 ? 2.155 -1.196 -17.858 1.00 91.69 122 SER A CA 1
ATOM 981 C C . SER A 1 122 ? 3.430 -0.441 -18.239 1.00 91.69 122 SER A C 1
ATOM 983 O O . SER A 1 122 ? 3.498 0.090 -19.338 1.00 91.69 122 SER A O 1
ATOM 985 N N . MET A 1 123 ? 4.405 -0.355 -17.331 1.00 92.25 123 MET A N 1
ATOM 986 C CA . MET A 1 123 ? 5.705 0.276 -17.579 1.00 92.25 123 MET A CA 1
ATOM 987 C C . MET A 1 123 ? 6.753 -0.721 -18.051 1.00 92.25 123 MET A C 1
ATOM 989 O O . MET A 1 123 ? 7.834 -0.315 -18.455 1.00 92.25 123 MET A O 1
ATOM 993 N N . LEU A 1 124 ? 6.475 -2.018 -17.936 1.00 92.69 124 LEU A N 1
ATOM 994 C CA . LEU A 1 124 ? 7.386 -3.042 -18.404 1.00 92.69 124 LEU A CA 1
ATOM 995 C C . LEU A 1 124 ? 7.309 -3.086 -19.931 1.00 92.69 124 LEU A C 1
ATOM 997 O O . LEU A 1 124 ? 6.228 -3.299 -20.480 1.00 92.69 124 LEU A O 1
ATOM 1001 N N . GLU A 1 125 ? 8.447 -2.887 -20.593 1.00 92.00 125 GLU A N 1
ATOM 1002 C CA . GLU A 1 125 ? 8.525 -2.869 -22.057 1.00 92.00 125 GLU A CA 1
ATOM 1003 C C . GLU A 1 125 ? 8.027 -4.192 -22.662 1.00 92.00 125 GLU A C 1
ATOM 1005 O O . GLU A 1 125 ? 7.187 -4.192 -23.559 1.00 92.00 125 GLU A O 1
ATOM 1010 N N . ASP A 1 126 ? 8.465 -5.321 -22.097 1.00 91.31 126 ASP A N 1
ATOM 1011 C CA . ASP A 1 126 ? 7.968 -6.652 -22.442 1.00 91.31 126 ASP A CA 1
ATOM 1012 C C . ASP A 1 126 ? 7.045 -7.199 -21.344 1.00 91.31 126 ASP A C 1
ATOM 1014 O O . ASP A 1 126 ? 7.472 -7.832 -20.373 1.00 91.31 126 ASP A O 1
ATOM 1018 N N . GLN A 1 127 ? 5.739 -6.980 -21.507 1.00 90.62 127 GLN A N 1
ATOM 1019 C CA . GLN A 1 127 ? 4.734 -7.421 -20.538 1.00 90.62 127 GLN A CA 1
ATOM 1020 C C . GLN A 1 127 ? 4.650 -8.945 -20.367 1.00 90.62 127 GLN A C 1
ATOM 1022 O O . GLN A 1 127 ? 4.108 -9.392 -19.350 1.00 90.62 127 GLN A O 1
ATOM 1027 N N . SER A 1 128 ? 5.166 -9.741 -21.313 1.00 90.94 128 SER A N 1
ATOM 1028 C CA . SER A 1 128 ? 5.195 -11.206 -21.186 1.00 90.94 128 SER A CA 1
ATOM 1029 C C . SER A 1 128 ? 6.114 -11.662 -20.047 1.00 90.94 128 SER A C 1
ATOM 1031 O O . SER A 1 128 ? 5.868 -12.686 -19.415 1.00 90.94 128 SER A O 1
ATOM 1033 N N . GLN A 1 129 ? 7.110 -10.842 -19.699 1.00 90.88 129 GLN A N 1
ATOM 1034 C CA . GLN A 1 129 ? 8.061 -11.105 -18.620 1.00 90.88 129 GLN A CA 1
ATOM 1035 C C . GLN A 1 129 ? 7.515 -10.743 -17.231 1.00 90.88 129 GLN A C 1
ATOM 1037 O O . GLN A 1 129 ? 8.194 -10.952 -16.223 1.00 90.88 129 GLN A O 1
ATOM 1042 N N . TRP A 1 130 ? 6.301 -10.187 -17.144 1.00 93.19 130 TRP A N 1
ATOM 1043 C CA . TRP A 1 130 ? 5.741 -9.698 -15.883 1.00 93.19 130 TRP A CA 1
ATOM 1044 C C . TRP A 1 130 ? 5.619 -10.786 -14.819 1.00 93.19 130 TRP A C 1
ATOM 1046 O O . TRP A 1 130 ? 5.957 -10.556 -13.657 1.00 93.19 130 TRP A O 1
ATOM 1056 N N . ASP A 1 131 ? 5.144 -11.968 -15.199 1.00 91.56 131 ASP A N 1
ATOM 1057 C CA . ASP A 1 131 ? 4.931 -13.045 -14.235 1.00 91.56 131 ASP A CA 1
ATOM 1058 C C . ASP A 1 131 ? 6.274 -13.556 -13.692 1.00 91.56 131 ASP A C 1
ATOM 1060 O O . ASP A 1 131 ? 6.420 -13.724 -12.479 1.00 91.56 131 ASP A O 1
ATOM 1064 N N . SER A 1 132 ? 7.294 -13.650 -14.554 1.00 89.94 132 SER A N 1
ATOM 1065 C CA . SER A 1 132 ? 8.677 -13.945 -14.158 1.00 89.94 132 SER A CA 1
ATOM 1066 C C . SER A 1 132 ? 9.260 -12.869 -13.236 1.00 89.94 132 SER A C 1
ATOM 1068 O O . SER A 1 132 ? 9.906 -13.196 -12.237 1.00 89.94 132 SER A O 1
ATOM 1070 N N . PHE A 1 133 ? 8.988 -11.587 -13.509 1.00 90.06 133 PHE A N 1
ATOM 1071 C CA . PHE A 1 133 ? 9.387 -10.485 -12.632 1.00 90.06 133 PHE A CA 1
ATOM 1072 C C . PHE A 1 133 ? 8.749 -10.637 -11.250 1.00 90.06 133 PHE A C 1
ATOM 1074 O O . PHE A 1 133 ? 9.448 -10.656 -10.237 1.00 90.06 133 PHE A O 1
ATOM 1081 N N . VAL A 1 134 ? 7.427 -10.807 -11.187 1.00 90.25 134 VAL A N 1
ATOM 1082 C CA . VAL A 1 134 ? 6.695 -10.978 -9.926 1.00 90.25 134 VAL A CA 1
ATOM 1083 C C . VAL A 1 134 ? 7.228 -12.176 -9.142 1.00 90.25 134 VAL A C 1
ATOM 1085 O O . VAL A 1 134 ? 7.457 -12.060 -7.936 1.00 90.25 134 VAL A O 1
ATOM 1088 N N . GLU A 1 135 ? 7.463 -13.308 -9.798 1.00 89.69 135 GLU A N 1
ATOM 1089 C CA . GLU A 1 135 ? 8.007 -14.503 -9.155 1.00 89.69 135 GLU A CA 1
ATOM 1090 C C . GLU A 1 135 ? 9.402 -14.258 -8.568 1.00 89.69 135 GLU A C 1
ATOM 1092 O O . GLU A 1 135 ? 9.627 -14.508 -7.379 1.00 89.69 135 GLU A O 1
ATOM 1097 N N . MET A 1 136 ? 10.301 -13.653 -9.347 1.00 88.44 136 MET A N 1
ATOM 1098 C CA . MET A 1 136 ? 11.630 -13.253 -8.889 1.00 88.44 136 MET A CA 1
ATOM 1099 C C . MET A 1 136 ? 11.549 -12.347 -7.642 1.00 88.44 136 MET A C 1
ATOM 1101 O O . MET A 1 136 ? 12.272 -12.564 -6.666 1.00 88.44 136 MET A O 1
ATOM 1105 N N . THR A 1 137 ? 10.647 -11.358 -7.619 1.00 86.00 137 THR A N 1
ATOM 1106 C CA . THR A 1 137 ? 10.501 -10.450 -6.459 1.00 86.00 137 THR A CA 1
ATOM 1107 C C . THR A 1 137 ? 9.962 -11.143 -5.202 1.00 86.00 137 THR A C 1
ATOM 1109 O O . THR A 1 137 ? 10.369 -10.808 -4.082 1.00 86.00 137 THR A O 1
ATOM 1112 N N . LYS A 1 138 ? 9.093 -12.152 -5.353 1.00 83.44 138 LYS A N 1
ATOM 1113 C CA . LYS A 1 138 ? 8.620 -12.980 -4.231 1.00 83.44 138 LYS A CA 1
ATOM 1114 C C . LYS A 1 138 ? 9.769 -13.790 -3.632 1.00 83.44 138 LYS A C 1
ATOM 1116 O O . LYS A 1 138 ? 9.950 -13.770 -2.411 1.00 83.44 138 LYS A O 1
ATOM 1121 N N . GLN A 1 139 ? 10.583 -14.424 -4.476 1.00 82.06 139 GLN A N 1
ATOM 1122 C CA . GLN A 1 139 ? 11.735 -15.224 -4.046 1.00 82.06 139 GLN A CA 1
ATOM 1123 C C . GLN A 1 139 ? 12.772 -14.383 -3.277 1.00 82.06 139 GLN A C 1
ATOM 1125 O O . GLN A 1 139 ? 13.303 -14.830 -2.261 1.00 82.06 139 GLN A O 1
ATOM 1130 N N . MET A 1 140 ? 12.997 -13.123 -3.673 1.00 73.81 140 MET A N 1
ATOM 1131 C CA . MET A 1 140 ? 13.895 -12.202 -2.951 1.00 73.81 140 MET A CA 1
ATOM 1132 C C . MET A 1 140 ? 13.485 -11.942 -1.497 1.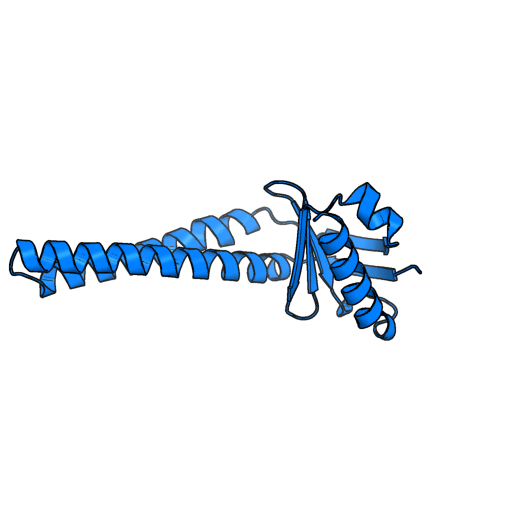00 73.81 140 MET A C 1
ATOM 1134 O O . MET A 1 140 ? 14.343 -11.692 -0.653 1.00 73.81 140 MET A O 1
ATOM 1138 N N . THR A 1 141 ? 12.184 -11.962 -1.204 1.00 67.75 141 THR A N 1
ATOM 1139 C CA . THR A 1 141 ? 11.670 -11.676 0.145 1.00 67.75 141 THR A CA 1
ATOM 1140 C C . THR A 1 141 ? 11.691 -12.925 1.027 1.00 67.75 141 THR A C 1
ATOM 1142 O O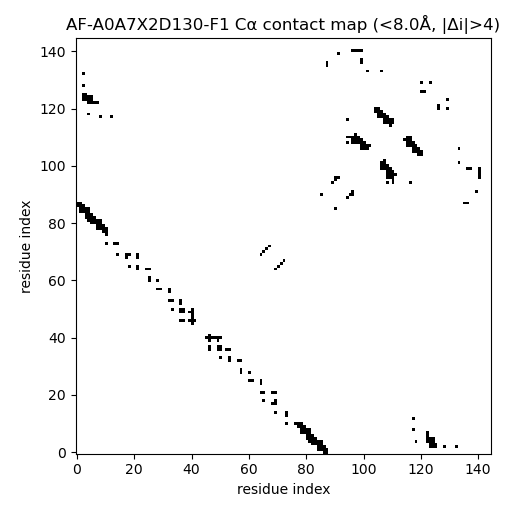 . THR A 1 141 ? 11.830 -12.820 2.243 1.00 67.75 141 THR A O 1
ATOM 1145 N N . GLN A 1 142 ? 11.578 -14.111 0.421 1.00 65.00 142 GLN A N 1
ATOM 1146 C CA . GLN A 1 142 ? 11.586 -15.396 1.126 1.00 65.00 142 GLN A CA 1
ATOM 1147 C C . GLN A 1 142 ? 12.991 -15.829 1.567 1.00 65.00 142 GLN A C 1
ATOM 1149 O O . GLN A 1 142 ? 13.116 -16.448 2.614 1.00 65.00 142 GLN A O 1
ATOM 1154 N N . GLN A 1 143 ? 14.045 -15.429 0.849 1.00 53.53 143 GLN A N 1
ATOM 1155 C CA . GLN A 1 143 ? 15.446 -15.727 1.202 1.00 53.53 143 GLN A CA 1
ATOM 1156 C C . GLN A 1 143 ? 15.967 -14.999 2.463 1.00 53.53 143 GLN A C 1
ATOM 1158 O O . GLN A 1 143 ? 17.116 -15.198 2.841 1.00 53.53 143 GLN A O 1
ATOM 1163 N N . LYS A 1 144 ? 15.166 -14.125 3.094 1.00 49.31 144 LYS A N 1
ATOM 1164 C CA . LYS A 1 144 ? 15.526 -13.393 4.328 1.00 49.31 144 LYS A CA 1
ATOM 1165 C C . LYS A 1 144 ? 14.934 -13.998 5.616 1.00 49.31 144 LYS A C 1
ATOM 1167 O O . LYS A 1 144 ? 15.054 -13.367 6.665 1.00 49.31 144 LYS A O 1
ATOM 1172 N N . LYS A 1 145 ? 14.262 -15.150 5.541 1.00 40.31 145 LYS A N 1
ATOM 1173 C CA . LYS A 1 145 ? 13.882 -15.954 6.715 1.00 40.31 145 LYS A CA 1
ATOM 1174 C C . LYS A 1 145 ? 14.910 -17.047 6.945 1.00 40.31 145 LYS A C 1
ATOM 1176 O O . LYS A 1 145 ? 15.149 -17.332 8.134 1.00 40.31 145 LYS A O 1
#

Sequence (145 aa):
MWYHFKGTIEAKDYEVLLNRTVRVLQGGVAIILLIFAVINGVMQKNILVSLAIAVVCIVLAVFYLEWKFVRSALKTFQPTEIDQYVTQEALKLQLQPKKVLVMNACVYFFQGKNQVAIFKKSMLEDQSQWDSFVEMTKQMTQQKK

Mean predicted aligned error: 7.12 Å

Radius of gyration: 20.81 Å; Cα contacts (8 Å, |Δi|>4): 168; chains: 1; bounding box: 50×34×55 Å

Secondary structure (DSSP, 8-state):
-EEEEEEEE-HHHHHHHHHHHHHHHHHHHHHHHHHHHHHHHHHTT-HHHHHHHHHHHHHHHHHHHHIIIIIHHHTT---EEEEEEEEHHHHHHHH--SEEEEETTEEEEEETTTEEEEEEGGGBSSGGGHHHHHHHHHHHHHTT-

Foldseek 3Di:
DKWWFWDKDDLVVVLVVLVVVLVVVLVVLLVVLVVVLVVVCVVVVNSVVSVVVSVVVSVVSSVVSCCVRRVVVSVPDDMDTDGDMDDLVCCCVPLVFQDWDDDDQKIWGDHPDDDIDIGHCVRTPDSVCSVVVVVSVVVSNVVVD

Solvent-accessible surface area (backbone atoms only — not comparable to full-atom values): 8086 Å² total; per-residue (Å²): 123,76,45,49,35,47,49,71,50,50,63,66,66,54,42,58,56,37,50,54,53,45,51,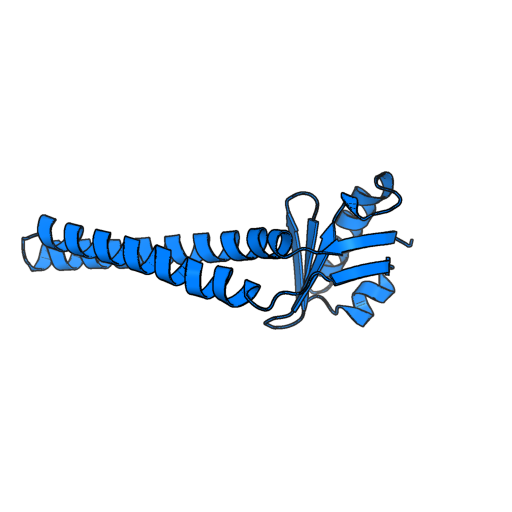55,50,42,52,53,53,42,53,53,42,49,53,53,18,52,56,51,8,63,75,68,74,43,44,69,61,30,43,55,52,33,52,55,50,42,54,53,49,44,54,49,45,46,45,60,58,40,52,58,63,48,70,79,60,69,71,43,79,42,78,48,80,44,33,71,66,53,47,53,70,74,48,56,58,79,44,71,48,78,55,94,66,28,42,37,35,32,29,85,95,86,44,72,50,77,48,46,46,90,24,31,77,60,56,85,50,43,64,60,49,54,51,53,54,52,53,66,58,59,77,78,114